Protein AF-A0A7X4CM23-F1 (afdb_monomer)

Sequence (129 aa):
MQNPYSEDQLVEQPAITLLENMGWHHQNCLNEFQYRAENITGRKTKFEFILTERLRATLERLNPNATQDAITAAIEELTQSRAVMIPVVAIREIYTLLKDGVPVNVEDRTTLPLYYENRVPRLQLTTMI

pLDDT: mean 84.8, std 15.28, range [40.62, 97.56]

Radius of gyration: 20.03 Å; Cα contacts (8 Å, |Δi|>4): 95; chains: 1; bounding box: 40×33×62 Å

Foldseek 3Di:
DDDPDDCCVPPVVVVVVVCVVVVDDDDDCPCCPPVPHPNPQPDPDPPDPDSLVVQLVLLCVQCVPDDPQQSVQQSCVQPDDPPPPDPVVVVVSNVCCQVVAGFGDDPPPPDDPDDDDPPRDGRHNDHDD

Mean predicted aligned error: 8.38 Å

Solvent-accessible surface area (backbone atoms only — not comparable to full-atom values): 8332 Å² total; per-residue (Å²): 130,87,62,90,80,35,63,56,65,71,45,48,52,56,52,50,55,54,41,42,77,73,72,47,88,84,81,92,62,90,59,41,85,43,93,91,43,70,62,87,66,72,64,92,48,94,83,59,85,70,47,61,68,61,50,49,57,49,44,47,70,61,33,78,87,59,51,72,65,42,53,50,48,35,50,52,65,71,67,54,87,54,84,89,49,59,68,72,58,42,51,51,51,52,50,44,35,54,72,71,19,36,69,27,89,66,86,63,91,80,66,75,94,68,87,78,79,92,72,69,50,54,49,51,72,59,80,91,125

Secondary structure (DSSP, 8-state):
---TT-HIIIIIHHHHHHHHHTT------TTTTSTT---SS--SSTT----HHHHHHHHHHH-TT--HHHHHHHHHHHH---TTS-HHHHHHHHHHHHHH-EE-----TT----S------EE-SS---

Structure (mmCIF, N/CA/C/O backbone):
data_AF-A0A7X4CM23-F1
#
_entry.id   AF-A0A7X4CM23-F1
#
loop_
_atom_site.group_PDB
_atom_site.id
_atom_site.type_symbol
_atom_site.label_atom_id
_atom_site.label_alt_id
_atom_site.label_comp_id
_atom_site.label_asym_id
_atom_site.label_entity_id
_atom_site.label_seq_id
_atom_site.pdbx_PDB_ins_code
_atom_site.Cartn_x
_atom_site.Cartn_y
_atom_site.Cartn_z
_atom_site.occupancy
_atom_site.B_iso_or_equiv
_atom_site.auth_seq_id
_atom_site.auth_comp_id
_atom_site.auth_asym_id
_atom_site.auth_atom_id
_atom_site.pdbx_PDB_model_num
ATOM 1 N N . MET A 1 1 ? 18.278 1.565 -31.186 1.00 48.31 1 MET A N 1
ATOM 2 C CA . MET A 1 1 ? 17.709 0.275 -31.634 1.00 48.31 1 MET A CA 1
ATOM 3 C C . MET A 1 1 ? 17.434 -0.549 -30.393 1.00 48.31 1 MET A C 1
ATOM 5 O O . MET A 1 1 ? 18.359 -0.728 -29.612 1.00 48.31 1 MET A O 1
ATOM 9 N N . GLN A 1 2 ? 16.187 -0.971 -30.170 1.00 64.38 2 GLN A N 1
ATOM 10 C CA . GLN A 1 2 ? 15.889 -1.978 -29.147 1.00 64.38 2 GLN A CA 1
ATOM 11 C C . GLN A 1 2 ? 16.569 -3.291 -29.550 1.00 64.38 2 GLN A C 1
ATOM 13 O O . GLN A 1 2 ? 16.610 -3.609 -30.737 1.00 64.38 2 GLN A O 1
ATOM 18 N N . ASN A 1 3 ? 17.165 -3.986 -28.586 1.00 81.00 3 ASN A N 1
ATOM 19 C CA . ASN A 1 3 ? 17.858 -5.250 -28.800 1.00 81.00 3 ASN A CA 1
ATOM 20 C C . ASN A 1 3 ? 16.852 -6.409 -28.706 1.00 81.00 3 ASN A C 1
ATOM 22 O O . ASN A 1 3 ? 16.346 -6.598 -27.602 1.00 81.00 3 ASN A O 1
ATOM 26 N N . PRO A 1 4 ? 16.698 -7.216 -29.782 1.00 81.94 4 PRO A N 1
ATOM 27 C CA . PRO A 1 4 ? 16.085 -8.536 -29.862 1.00 81.94 4 PRO A CA 1
ATOM 28 C C . PRO A 1 4 ? 15.834 -9.319 -28.593 1.00 81.94 4 PRO A C 1
ATOM 30 O O . PRO A 1 4 ? 14.834 -9.993 -28.371 1.00 81.94 4 PRO A O 1
ATOM 33 N N . TYR A 1 5 ? 16.943 -9.340 -27.867 1.00 88.50 5 TYR A N 1
ATOM 34 C CA . TYR A 1 5 ? 17.317 -10.328 -26.891 1.00 88.50 5 TYR A CA 1
ATOM 35 C C . TYR A 1 5 ? 17.609 -9.662 -25.541 1.00 88.50 5 TYR A C 1
ATOM 37 O O . TYR A 1 5 ? 18.423 -10.162 -24.768 1.00 88.50 5 TYR A O 1
ATOM 45 N N . SER A 1 6 ? 17.015 -8.494 -25.273 1.00 94.06 6 SER A N 1
ATOM 46 C CA . SER A 1 6 ? 17.075 -7.866 -23.952 1.00 94.06 6 SER A CA 1
ATOM 47 C C . SER A 1 6 ? 16.139 -8.562 -22.959 1.00 94.06 6 SER A C 1
ATOM 49 O O . SER A 1 6 ? 15.129 -9.148 -23.344 1.00 94.06 6 SER A O 1
ATOM 51 N N . GLU A 1 7 ? 16.452 -8.454 -21.664 1.00 93.00 7 GLU A N 1
ATOM 52 C CA . GLU A 1 7 ? 15.565 -8.895 -20.576 1.00 93.00 7 GLU A CA 1
ATOM 53 C C . GLU A 1 7 ? 14.192 -8.210 -20.651 1.00 93.00 7 GLU A C 1
ATOM 55 O O . GLU A 1 7 ? 13.170 -8.871 -20.497 1.00 93.00 7 GLU A O 1
ATOM 60 N N . ASP A 1 8 ? 14.168 -6.917 -20.993 1.00 92.19 8 ASP A N 1
ATOM 61 C CA . ASP A 1 8 ? 12.930 -6.164 -21.215 1.00 92.19 8 ASP A CA 1
ATOM 62 C C . ASP A 1 8 ? 12.027 -6.858 -22.253 1.00 92.19 8 ASP A C 1
ATOM 64 O O . ASP A 1 8 ? 10.873 -7.170 -21.971 1.00 92.19 8 ASP A O 1
ATOM 68 N N . GLN A 1 9 ? 12.564 -7.197 -23.432 1.00 93.25 9 GLN A N 1
ATOM 69 C CA . GLN A 1 9 ? 11.767 -7.797 -24.506 1.00 93.25 9 GLN A CA 1
ATOM 70 C C . GLN A 1 9 ? 11.428 -9.270 -24.269 1.00 93.25 9 GLN A C 1
ATOM 72 O O . GLN A 1 9 ? 10.340 -9.712 -24.639 1.00 93.25 9 GLN A O 1
ATOM 77 N N . LEU A 1 10 ? 12.349 -10.043 -23.690 1.00 95.19 10 LEU A N 1
ATOM 78 C CA . LEU A 1 10 ? 12.178 -11.489 -23.536 1.00 95.19 10 LEU A CA 1
ATOM 79 C C . LEU A 1 10 ? 11.468 -11.892 -22.239 1.00 95.19 10 LEU A C 1
ATOM 81 O O . LEU A 1 10 ? 10.944 -13.004 -22.173 1.00 95.19 10 LEU A O 1
ATOM 85 N N . VAL A 1 11 ? 11.458 -11.032 -21.216 1.00 94.75 11 VAL A N 1
ATOM 86 C CA . VAL A 1 11 ? 10.964 -11.373 -19.872 1.00 94.75 11 VAL A CA 1
ATOM 87 C C . VAL A 1 11 ? 9.991 -10.326 -19.336 1.00 94.75 11 VAL A C 1
ATOM 89 O O . VAL A 1 11 ? 8.862 -10.685 -19.003 1.00 94.75 11 VAL A O 1
ATOM 92 N N . GLU A 1 12 ? 10.382 -9.050 -19.279 1.00 94.81 12 GLU A N 1
ATOM 93 C CA . GLU A 1 12 ? 9.574 -8.003 -18.631 1.00 94.81 12 GLU A CA 1
ATOM 94 C C . GLU A 1 12 ? 8.255 -7.744 -19.375 1.00 94.81 12 GLU A C 1
ATOM 96 O O . GLU A 1 12 ? 7.182 -7.901 -18.791 1.00 94.81 12 GLU A O 1
ATOM 101 N N . GLN A 1 13 ? 8.305 -7.425 -20.674 1.00 95.62 13 GLN A N 1
ATOM 102 C CA . GLN A 1 13 ? 7.105 -7.137 -21.472 1.00 95.62 13 GLN A CA 1
ATOM 103 C C . GLN A 1 13 ? 6.142 -8.338 -21.566 1.00 95.62 13 GLN A C 1
ATOM 105 O O . GLN A 1 13 ? 4.932 -8.144 -21.393 1.00 95.62 13 GLN A O 1
ATOM 110 N N . PRO A 1 14 ? 6.613 -9.590 -21.770 1.00 96.50 14 PRO A N 1
ATOM 111 C CA . PRO A 1 14 ? 5.743 -10.762 -21.694 1.00 96.50 14 PRO A CA 1
ATOM 112 C C . PRO A 1 14 ? 5.084 -10.952 -20.321 1.00 96.50 14 PRO A C 1
ATOM 114 O O . PRO A 1 14 ? 3.898 -11.280 -20.255 1.00 96.50 14 PRO A O 1
ATOM 117 N N . ALA A 1 15 ? 5.818 -10.726 -19.224 1.00 96.62 15 ALA A N 1
ATOM 118 C CA . ALA A 1 15 ? 5.270 -10.830 -17.873 1.00 96.62 15 ALA A CA 1
ATOM 119 C C . ALA A 1 15 ? 4.218 -9.744 -17.596 1.00 96.62 15 ALA A C 1
ATOM 121 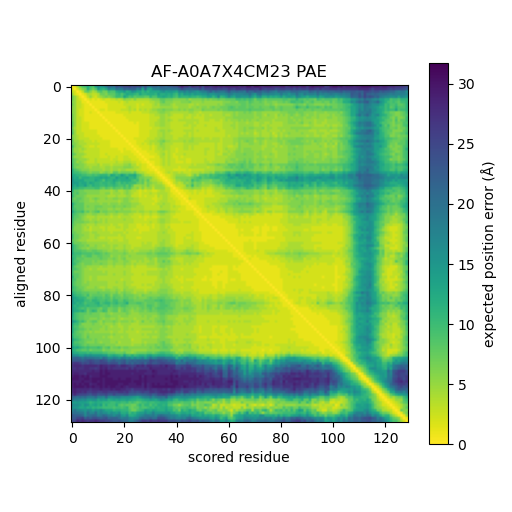O O . ALA A 1 15 ? 3.155 -10.051 -17.054 1.00 96.62 15 ALA A O 1
ATOM 122 N N . ILE A 1 16 ? 4.473 -8.502 -18.021 1.00 96.69 16 ILE A N 1
ATOM 123 C CA . ILE A 1 16 ? 3.501 -7.403 -17.947 1.00 96.69 16 ILE A CA 1
ATOM 124 C C . ILE A 1 16 ? 2.231 -7.774 -18.714 1.00 96.69 16 ILE A C 1
ATOM 126 O O . ILE A 1 16 ? 1.146 -7.730 -18.142 1.00 96.69 16 ILE A O 1
ATOM 130 N N . THR A 1 17 ? 2.368 -8.237 -19.960 1.00 97.56 17 THR A N 1
ATOM 131 C CA . THR A 1 17 ? 1.227 -8.638 -20.802 1.00 97.56 17 THR A CA 1
ATOM 132 C C . THR A 1 17 ? 0.384 -9.726 -20.128 1.00 97.56 17 THR A C 1
ATOM 134 O O . THR A 1 17 ? -0.847 -9.692 -20.156 1.00 97.56 17 THR A O 1
ATOM 137 N N . LEU A 1 18 ? 1.029 -10.707 -19.488 1.00 97.38 18 LEU A N 1
ATOM 138 C CA . LEU A 1 18 ? 0.329 -11.757 -18.747 1.00 97.38 18 LEU A CA 1
ATOM 139 C C . LEU A 1 18 ? -0.465 -11.194 -17.557 1.00 97.38 18 LEU A C 1
ATOM 141 O O . LEU A 1 18 ? -1.611 -11.588 -17.347 1.00 97.38 18 LEU A O 1
ATOM 145 N N . LEU A 1 19 ? 0.128 -10.280 -16.786 1.00 97.38 19 LEU A N 1
ATOM 146 C CA . LEU A 1 19 ? -0.537 -9.623 -15.659 1.00 97.38 19 LEU A CA 1
ATOM 147 C C . LEU A 1 19 ? -1.734 -8.782 -16.132 1.00 97.38 19 LEU A C 1
ATOM 149 O O . LEU A 1 19 ? -2.811 -8.868 -15.541 1.00 97.38 19 LEU A O 1
ATOM 153 N N . GLU A 1 20 ? -1.586 -8.040 -17.226 1.00 97.25 20 GLU A N 1
ATOM 154 C CA . GLU A 1 20 ? -2.672 -7.255 -17.826 1.00 97.25 20 GLU A CA 1
ATOM 155 C C . GLU A 1 20 ? -3.851 -8.131 -18.253 1.00 97.25 20 GLU A C 1
ATOM 157 O O . GLU A 1 20 ? -5.002 -7.806 -17.961 1.00 97.25 20 GLU A O 1
ATOM 162 N N . ASN A 1 21 ? -3.578 -9.297 -18.845 1.00 97.44 21 ASN A N 1
ATOM 163 C CA . ASN A 1 21 ? -4.615 -10.267 -19.207 1.00 97.44 21 ASN A CA 1
ATOM 164 C C . ASN A 1 21 ? -5.365 -10.837 -17.989 1.00 97.44 21 ASN A C 1
ATOM 166 O O . ASN A 1 21 ? -6.503 -11.285 -18.122 1.00 97.44 21 ASN A O 1
ATOM 170 N N . MET A 1 22 ? -4.759 -10.804 -16.799 1.00 97.38 22 MET A N 1
ATOM 171 C CA . MET A 1 22 ? -5.407 -11.153 -15.528 1.00 97.38 22 MET A CA 1
ATOM 172 C C . MET A 1 22 ? -6.108 -9.955 -14.860 1.00 97.38 22 MET A C 1
ATOM 174 O O . MET A 1 22 ? -6.593 -10.080 -13.737 1.00 97.38 22 MET A O 1
ATOM 178 N N . GLY A 1 23 ? -6.165 -8.798 -15.528 1.00 96.12 23 GLY A N 1
ATOM 179 C CA . GLY A 1 23 ? -6.813 -7.581 -15.037 1.00 96.12 23 GLY A CA 1
ATOM 180 C C . GLY A 1 23 ? -5.933 -6.704 -14.145 1.00 96.12 23 GLY A C 1
ATOM 181 O O . GLY A 1 23 ? -6.447 -5.809 -13.475 1.00 96.12 23 GLY A O 1
ATOM 182 N N . TRP A 1 24 ? -4.619 -6.939 -14.102 1.00 96.56 24 TRP A N 1
ATOM 183 C CA . TRP A 1 24 ? -3.707 -6.083 -13.348 1.00 96.56 24 TRP A CA 1
ATOM 184 C C . TRP A 1 24 ? -3.376 -4.813 -14.127 1.00 96.56 24 TRP A C 1
ATOM 186 O O . TRP A 1 24 ? -3.148 -4.837 -15.332 1.00 96.56 24 TRP A O 1
ATOM 196 N N . HIS A 1 25 ? -3.279 -3.698 -13.408 1.00 92.75 25 HIS A N 1
ATOM 197 C CA . HIS A 1 25 ? -2.772 -2.443 -13.951 1.00 92.75 25 HIS A CA 1
ATOM 198 C C . HIS A 1 25 ? -1.282 -2.309 -13.636 1.00 92.75 25 HIS A C 1
ATOM 200 O O . HIS A 1 25 ? -0.887 -2.440 -12.473 1.00 92.75 25 HIS A O 1
ATOM 206 N N . HIS A 1 26 ? -0.472 -2.002 -14.648 1.00 92.88 26 HIS A N 1
ATOM 207 C CA . HIS A 1 26 ? 0.956 -1.742 -14.490 1.00 92.88 26 HIS A CA 1
ATOM 208 C C . HIS A 1 26 ? 1.274 -0.255 -14.710 1.00 92.88 26 HIS A C 1
ATOM 210 O O . HIS A 1 26 ? 0.498 0.482 -15.315 1.00 92.88 26 HIS A O 1
ATOM 216 N N . GLN A 1 27 ? 2.423 0.187 -14.203 1.00 90.06 27 GLN A N 1
ATOM 217 C CA . GLN A 1 27 ? 2.946 1.528 -14.443 1.00 90.06 27 GLN A CA 1
ATOM 218 C C . GLN A 1 27 ? 4.472 1.464 -14.508 1.00 90.06 27 GLN A C 1
ATOM 220 O O . GLN A 1 27 ? 5.107 0.951 -13.587 1.00 90.06 27 GLN A O 1
ATOM 225 N N . ASN A 1 28 ? 5.066 2.008 -15.572 1.00 89.50 28 ASN A N 1
ATOM 226 C CA . ASN A 1 28 ? 6.515 2.164 -15.655 1.00 89.50 28 ASN A CA 1
ATOM 227 C C . ASN A 1 28 ? 6.948 3.404 -14.857 1.00 89.50 28 ASN A C 1
ATOM 229 O O . ASN A 1 28 ? 6.562 4.527 -15.191 1.00 89.50 28 ASN A O 1
ATOM 233 N N . CYS A 1 29 ? 7.748 3.189 -13.812 1.00 88.75 29 CYS A N 1
ATOM 234 C CA . CYS A 1 29 ? 8.231 4.232 -12.902 1.00 88.75 29 CYS A CA 1
ATOM 235 C C . CYS A 1 29 ? 9.737 4.522 -13.048 1.00 88.75 29 CYS A C 1
ATOM 237 O O . CYS A 1 29 ? 10.297 5.250 -12.230 1.00 88.75 29 CYS A O 1
ATOM 239 N N . LEU A 1 30 ? 10.419 3.980 -14.068 1.00 86.94 30 LEU A N 1
ATOM 240 C CA . LEU A 1 30 ? 11.883 4.067 -14.216 1.00 86.94 30 LEU A CA 1
ATOM 241 C C . LEU A 1 30 ? 12.404 5.514 -14.159 1.00 86.94 30 LEU A C 1
ATOM 243 O O . LEU A 1 30 ? 13.439 5.802 -13.553 1.00 86.94 30 LEU A O 1
ATOM 247 N N . ASN A 1 31 ? 11.654 6.429 -14.773 1.00 88.19 31 ASN A N 1
ATOM 248 C CA . ASN A 1 31 ? 12.036 7.828 -14.940 1.00 88.19 31 ASN A CA 1
ATOM 249 C C . ASN A 1 31 ? 11.333 8.776 -13.955 1.00 88.19 31 ASN A C 1
ATOM 251 O O . ASN A 1 31 ? 11.463 9.988 -14.097 1.00 88.19 31 ASN A O 1
ATOM 255 N N . GLU A 1 32 ? 10.627 8.258 -12.943 1.00 88.06 32 GLU A N 1
ATOM 256 C CA . GLU A 1 32 ? 9.748 9.060 -12.071 1.00 88.06 32 GLU A CA 1
ATOM 257 C C . GLU A 1 32 ? 10.475 10.174 -11.287 1.00 88.06 32 GLU A C 1
ATOM 259 O O . GLU A 1 32 ? 9.865 11.167 -10.911 1.00 88.06 32 GLU A O 1
ATOM 264 N N . PHE A 1 33 ? 11.788 10.034 -11.064 1.00 87.75 33 PHE A N 1
ATOM 265 C CA . PHE A 1 33 ? 12.618 11.018 -10.350 1.00 87.75 33 PHE A CA 1
ATOM 266 C C . PHE A 1 33 ? 13.558 11.812 -11.266 1.00 87.75 33 PHE A C 1
ATOM 268 O O . PHE A 1 33 ? 14.507 12.438 -10.789 1.00 87.75 33 PHE A O 1
ATOM 275 N N . GLN A 1 34 ? 13.363 11.757 -12.585 1.00 87.50 34 GLN A N 1
ATOM 276 C CA . GLN A 1 34 ? 14.119 12.607 -13.503 1.00 87.50 34 GLN A CA 1
ATOM 277 C C . GLN A 1 34 ? 13.656 14.065 -13.398 1.00 87.50 34 GLN A C 1
ATOM 279 O O . GLN A 1 34 ? 12.523 14.364 -13.024 1.00 87.50 34 GLN A O 1
ATOM 284 N N . TYR A 1 35 ? 14.547 15.002 -13.729 1.00 81.19 35 TYR A N 1
ATOM 285 C CA . TYR A 1 35 ? 14.220 16.425 -13.704 1.00 81.19 35 TYR A CA 1
ATOM 286 C C . TYR A 1 35 ? 13.026 16.719 -14.629 1.00 81.19 35 TYR A C 1
ATOM 288 O O . TYR A 1 35 ? 13.070 16.373 -15.807 1.00 81.19 35 TYR A O 1
ATOM 296 N N . ARG A 1 36 ? 11.984 17.374 -14.090 1.00 80.56 36 ARG A N 1
ATOM 297 C CA . ARG A 1 36 ? 10.693 17.673 -14.754 1.00 80.56 36 ARG A CA 1
ATOM 298 C C . ARG A 1 36 ? 9.810 16.465 -15.092 1.00 80.56 36 ARG A C 1
ATOM 300 O O . ARG A 1 36 ? 8.811 16.653 -15.779 1.00 80.56 36 ARG A O 1
ATOM 307 N N . ALA A 1 37 ? 10.128 15.265 -14.611 1.00 79.62 37 ALA A N 1
ATOM 308 C CA . ALA A 1 37 ? 9.194 14.151 -14.699 1.00 79.62 37 ALA A CA 1
ATOM 309 C C . ALA A 1 37 ? 7.967 14.408 -13.810 1.00 79.62 37 ALA A C 1
ATOM 311 O O . ALA A 1 37 ? 8.081 14.970 -12.717 1.00 79.62 37 ALA A O 1
ATOM 312 N N . GLU A 1 38 ? 6.793 13.993 -14.279 1.00 79.31 38 GLU A N 1
ATOM 313 C CA . GLU A 1 38 ? 5.597 13.962 -13.444 1.00 79.31 38 GLU A CA 1
ATOM 314 C C . GLU A 1 38 ? 5.733 12.849 -12.405 1.00 79.31 38 GLU A C 1
ATOM 316 O O . GLU A 1 38 ? 6.055 11.701 -12.725 1.00 79.31 38 GLU A O 1
ATOM 321 N N . ASN A 1 39 ? 5.479 13.187 -11.143 1.00 79.94 39 ASN A N 1
ATOM 322 C CA . ASN A 1 39 ? 5.492 12.210 -10.068 1.00 79.94 39 ASN A CA 1
ATOM 323 C C . ASN A 1 39 ? 4.161 11.452 -10.026 1.00 79.94 39 ASN A C 1
ATOM 325 O O . ASN A 1 39 ? 3.248 11.794 -9.277 1.00 79.94 39 ASN A O 1
ATOM 329 N N . ILE A 1 40 ? 4.080 10.406 -10.838 1.00 83.25 40 ILE A N 1
ATOM 330 C CA . ILE A 1 40 ? 2.897 9.551 -10.987 1.00 83.25 40 ILE A CA 1
ATOM 331 C C . ILE A 1 40 ? 2.580 8.704 -9.745 1.00 83.25 40 ILE A C 1
ATOM 333 O O . ILE A 1 40 ? 1.458 8.227 -9.596 1.00 83.25 40 ILE A O 1
ATOM 337 N N . THR A 1 41 ? 3.558 8.482 -8.860 1.00 87.00 41 THR A N 1
ATOM 338 C CA . THR A 1 41 ? 3.402 7.616 -7.680 1.00 87.00 41 THR A CA 1
ATOM 339 C C . THR A 1 41 ? 3.171 8.392 -6.385 1.00 87.00 41 THR A C 1
ATOM 341 O O . THR A 1 41 ? 2.765 7.804 -5.384 1.00 87.00 41 THR A O 1
ATOM 344 N N . GLY A 1 42 ? 3.434 9.701 -6.388 1.00 86.81 42 GLY A N 1
ATOM 345 C CA . GLY A 1 42 ? 3.408 10.556 -5.201 1.00 86.81 42 GLY A CA 1
ATOM 346 C C . GLY A 1 42 ? 4.610 10.369 -4.267 1.00 86.81 42 GLY A C 1
ATOM 347 O O . GLY A 1 42 ? 4.721 11.086 -3.274 1.00 86.81 42 GLY A O 1
ATOM 348 N N . ARG A 1 43 ? 5.534 9.447 -4.575 1.00 90.44 43 ARG A N 1
ATOM 349 C CA . ARG A 1 43 ? 6.723 9.192 -3.752 1.00 90.44 43 ARG A CA 1
ATOM 350 C C . ARG A 1 43 ? 7.690 10.358 -3.791 1.00 90.44 43 ARG A C 1
ATOM 352 O O . ARG A 1 43 ? 7.975 10.894 -4.857 1.00 90.44 43 ARG A O 1
ATOM 359 N N . LYS A 1 44 ? 8.282 10.716 -2.658 1.00 87.75 44 LYS A N 1
ATOM 360 C CA . LYS A 1 44 ? 9.278 11.799 -2.601 1.00 87.75 44 LYS A CA 1
ATOM 361 C C . LYS A 1 44 ? 10.683 11.305 -2.918 1.00 87.75 44 LYS A C 1
ATOM 363 O O . LYS A 1 44 ? 11.517 12.088 -3.366 1.00 87.75 44 LYS A O 1
ATOM 368 N N . THR A 1 45 ? 10.954 10.018 -2.697 1.00 88.56 45 THR A N 1
ATOM 369 C CA . THR A 1 45 ? 12.276 9.420 -2.922 1.00 88.56 45 THR A CA 1
ATOM 370 C C . THR A 1 45 ? 12.181 7.991 -3.459 1.00 88.56 45 THR A C 1
ATOM 372 O O . THR A 1 45 ? 11.181 7.305 -3.254 1.00 88.56 45 THR A O 1
ATOM 375 N N . LYS A 1 46 ? 13.263 7.506 -4.086 1.00 87.94 46 LYS A N 1
ATOM 376 C CA . LYS A 1 46 ? 13.402 6.109 -4.553 1.00 87.94 46 LYS A CA 1
ATOM 377 C C . LYS A 1 46 ? 13.375 5.069 -3.428 1.00 87.94 46 LYS A C 1
ATOM 379 O O . LYS A 1 46 ? 13.252 3.885 -3.711 1.00 87.94 46 LYS A O 1
ATOM 384 N N . PHE A 1 47 ? 13.534 5.504 -2.179 1.00 87.06 47 PHE A N 1
ATOM 385 C CA . PHE A 1 47 ? 13.563 4.635 -1.002 1.00 87.06 47 PHE A CA 1
ATOM 386 C C . PHE A 1 47 ? 12.189 4.489 -0.341 1.00 87.06 47 PHE A C 1
ATOM 388 O O . PHE A 1 47 ? 12.048 3.737 0.619 1.00 87.06 47 PHE A O 1
ATOM 395 N N . GLU A 1 48 ? 11.171 5.202 -0.828 1.00 88.31 48 GLU A N 1
ATOM 396 C CA . GLU A 1 48 ? 9.800 5.002 -0.378 1.00 88.31 48 GLU A CA 1
ATOM 397 C C . GLU A 1 48 ? 9.199 3.794 -1.098 1.00 88.31 48 GLU A C 1
ATOM 399 O O . GLU A 1 48 ? 9.079 3.765 -2.319 1.00 88.31 48 GLU A O 1
ATOM 404 N N . PHE A 1 49 ? 8.806 2.778 -0.335 1.00 86.50 49 PHE A N 1
ATOM 405 C CA . PHE A 1 49 ? 8.203 1.563 -0.892 1.00 86.50 49 PHE A CA 1
ATOM 406 C C . PHE A 1 49 ? 6.674 1.592 -0.843 1.00 86.50 49 PHE A C 1
ATOM 408 O O . PHE A 1 49 ? 6.012 0.896 -1.610 1.00 86.50 49 PHE A O 1
ATOM 415 N N . ILE A 1 50 ? 6.105 2.410 0.0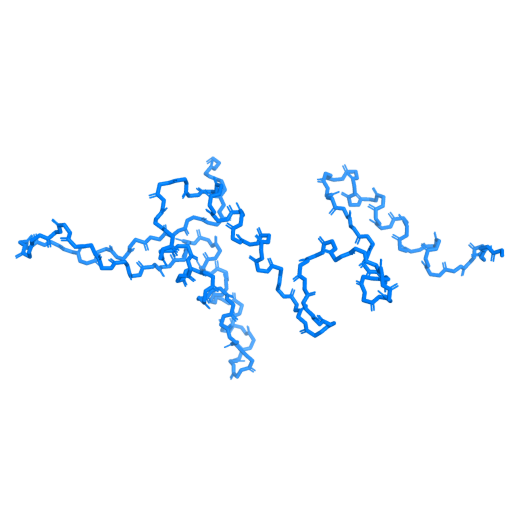44 1.00 90.44 50 ILE A N 1
ATOM 416 C CA . ILE A 1 50 ? 4.664 2.489 0.272 1.00 90.44 50 ILE A CA 1
ATOM 417 C C . ILE A 1 50 ? 4.099 3.688 -0.488 1.00 90.44 50 ILE A C 1
ATOM 419 O O . ILE A 1 50 ? 4.568 4.812 -0.337 1.00 90.44 50 ILE A O 1
ATOM 423 N N . LEU A 1 51 ? 3.068 3.445 -1.299 1.00 93.00 51 LEU A N 1
ATOM 424 C CA . LEU A 1 51 ? 2.337 4.485 -2.025 1.00 93.00 51 LEU A CA 1
ATOM 425 C C . LEU A 1 51 ? 1.218 5.051 -1.147 1.00 93.00 51 LEU A C 1
ATOM 427 O O . LEU A 1 51 ? 0.053 4.685 -1.303 1.00 93.00 51 LEU A O 1
ATOM 431 N N . THR A 1 52 ? 1.577 5.917 -0.202 1.00 92.19 52 THR A N 1
ATOM 432 C CA . THR A 1 52 ? 0.669 6.391 0.856 1.00 92.19 52 THR A CA 1
ATOM 433 C C . THR A 1 52 ? -0.589 7.075 0.319 1.00 92.19 52 THR A C 1
ATOM 435 O O . THR A 1 52 ? -1.678 6.800 0.813 1.00 92.19 52 THR A O 1
ATOM 438 N N . GLU A 1 53 ? -0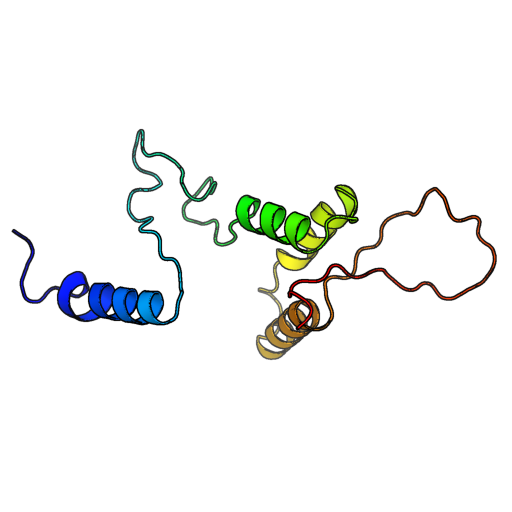.481 7.892 -0.731 1.00 91.06 53 GLU A N 1
ATOM 439 C CA . GLU A 1 53 ? -1.646 8.558 -1.341 1.00 91.06 53 GLU A CA 1
ATOM 440 C C . GLU A 1 53 ? -2.622 7.551 -1.963 1.00 91.06 53 GLU A C 1
ATOM 442 O O . GLU A 1 53 ? -3.835 7.621 -1.761 1.00 91.06 53 GLU A O 1
ATOM 447 N N . ARG A 1 54 ? -2.091 6.538 -2.661 1.00 92.44 54 ARG A N 1
ATOM 448 C CA . ARG A 1 54 ? -2.905 5.458 -3.234 1.00 92.44 54 ARG A CA 1
ATOM 449 C C . ARG A 1 54 ? -3.545 4.599 -2.142 1.00 92.44 54 ARG A C 1
ATOM 451 O O . ARG A 1 54 ? -4.692 4.174 -2.299 1.00 92.44 54 ARG A O 1
ATOM 458 N N . LEU A 1 55 ? -2.819 4.346 -1.051 1.00 93.56 55 LEU A N 1
ATOM 459 C CA . LEU A 1 55 ? -3.338 3.638 0.117 1.00 93.56 55 LEU A CA 1
ATOM 460 C C . LEU A 1 55 ? -4.495 4.419 0.750 1.00 93.56 55 LEU A C 1
ATOM 462 O O . LEU A 1 55 ? -5.568 3.847 0.924 1.00 93.56 55 LEU A O 1
ATOM 466 N N . ARG A 1 56 ? -4.320 5.722 1.003 1.00 95.19 56 ARG A N 1
ATOM 467 C CA . ARG A 1 56 ? -5.363 6.607 1.544 1.00 95.19 56 ARG A CA 1
ATOM 468 C C . ARG A 1 56 ? -6.623 6.585 0.687 1.00 95.19 56 ARG A C 1
ATOM 470 O O . ARG A 1 56 ? -7.679 6.218 1.191 1.00 95.19 56 ARG A O 1
ATOM 477 N N . ALA A 1 57 ? -6.498 6.875 -0.608 1.00 94.06 57 ALA A N 1
ATOM 478 C CA . ALA A 1 57 ? -7.638 6.894 -1.525 1.00 94.06 57 ALA A CA 1
ATOM 479 C C . ALA A 1 57 ? -8.373 5.540 -1.571 1.00 94.06 57 ALA A C 1
ATOM 481 O O . ALA A 1 57 ? -9.596 5.476 -1.695 1.00 94.06 57 ALA A O 1
ATOM 482 N N . THR A 1 58 ? -7.634 4.433 -1.447 1.00 94.06 58 THR A N 1
ATOM 483 C CA . THR A 1 58 ? -8.228 3.091 -1.393 1.00 94.06 58 THR A CA 1
ATOM 484 C C . THR A 1 58 ? -8.969 2.852 -0.080 1.00 94.06 58 THR A C 1
ATOM 486 O O . THR A 1 58 ? -10.083 2.335 -0.112 1.00 94.06 58 THR A O 1
ATOM 489 N N . LEU A 1 59 ? -8.390 3.242 1.057 1.00 94.31 59 LEU A N 1
ATOM 490 C CA . LEU A 1 59 ? -9.022 3.110 2.371 1.00 94.31 59 LEU A CA 1
ATOM 491 C C . LEU A 1 59 ? -10.306 3.935 2.471 1.00 94.31 59 LEU A C 1
ATOM 493 O O . LEU A 1 59 ? -11.306 3.417 2.963 1.00 94.31 59 LEU A O 1
ATOM 497 N N . GLU A 1 60 ? -10.297 5.168 1.962 1.00 95.31 60 GLU A N 1
ATOM 498 C CA . GLU A 1 60 ? -11.475 6.044 1.912 1.00 95.31 60 GLU A CA 1
ATOM 499 C C . GLU A 1 60 ? -12.578 5.438 1.042 1.00 95.31 60 GLU A C 1
ATOM 501 O O . GLU A 1 60 ? -13.742 5.404 1.436 1.00 95.31 60 GLU A O 1
ATOM 506 N N . ARG A 1 61 ? -12.209 4.879 -0.117 1.00 95.25 61 ARG A N 1
ATOM 507 C CA . ARG A 1 61 ? -13.156 4.199 -1.009 1.00 95.25 61 ARG A CA 1
ATOM 508 C C . ARG A 1 61 ? -13.761 2.943 -0.379 1.00 95.25 61 ARG A C 1
ATOM 510 O O . ARG A 1 61 ? -14.941 2.678 -0.582 1.00 95.25 61 ARG A O 1
ATOM 517 N N . LEU A 1 62 ? -12.961 2.153 0.338 1.00 93.69 62 LEU A N 1
ATOM 518 C CA . LEU A 1 62 ? -13.422 0.930 1.006 1.00 93.69 62 LEU A CA 1
ATOM 519 C C . LEU A 1 62 ? -14.230 1.222 2.274 1.00 93.69 62 LEU A C 1
ATOM 521 O O . LEU A 1 62 ? -15.080 0.418 2.648 1.00 93.69 62 LEU A O 1
ATOM 525 N N . ASN A 1 63 ? -13.995 2.367 2.920 1.00 93.69 63 ASN A N 1
ATOM 526 C CA . ASN A 1 63 ? -14.639 2.745 4.174 1.00 93.69 63 ASN A CA 1
ATOM 527 C C . ASN A 1 63 ? -15.244 4.163 4.082 1.00 93.69 63 ASN A C 1
ATOM 529 O O . ASN A 1 63 ? -14.783 5.057 4.793 1.00 93.69 63 ASN A O 1
ATOM 533 N N . PRO A 1 64 ? -16.302 4.395 3.272 1.00 92.19 64 PRO A N 1
ATOM 534 C CA . PRO A 1 64 ? -16.834 5.744 3.021 1.00 92.19 64 PRO A CA 1
ATOM 535 C C . PRO A 1 64 ? -17.335 6.494 4.264 1.00 92.19 64 PRO A C 1
ATOM 537 O O . PRO A 1 64 ? -17.435 7.716 4.250 1.00 92.19 64 PRO A O 1
ATOM 540 N N . ASN A 1 65 ? -17.660 5.763 5.334 1.00 89.00 65 ASN A N 1
ATOM 541 C CA . ASN A 1 65 ? -18.164 6.316 6.593 1.00 89.00 65 ASN A CA 1
ATOM 542 C C . ASN A 1 65 ? -17.065 6.496 7.656 1.00 89.00 65 ASN A C 1
ATOM 544 O O . ASN A 1 65 ? -17.365 6.911 8.774 1.00 89.00 65 ASN A O 1
ATOM 548 N N . ALA A 1 66 ? -15.815 6.130 7.356 1.00 89.50 66 ALA A N 1
ATOM 549 C CA . ALA A 1 66 ? -14.712 6.296 8.293 1.00 89.50 66 ALA A CA 1
ATOM 550 C C . ALA A 1 66 ? -14.311 7.772 8.405 1.00 89.50 66 ALA A C 1
ATOM 552 O O . ALA A 1 66 ? -14.336 8.526 7.432 1.00 89.50 66 ALA A O 1
ATOM 553 N N . THR A 1 67 ? -13.906 8.186 9.603 1.00 92.19 67 THR A N 1
ATOM 554 C CA . THR A 1 67 ? -13.354 9.524 9.819 1.00 92.19 67 THR A CA 1
ATOM 555 C C . THR A 1 67 ? -11.943 9.629 9.236 1.00 92.19 67 THR A C 1
ATOM 557 O O . THR A 1 67 ? -11.226 8.636 9.100 1.00 92.19 67 THR A O 1
ATOM 560 N N . GLN A 1 68 ? -11.506 10.851 8.930 1.00 91.50 68 GLN A N 1
ATOM 561 C CA . GLN A 1 68 ? -10.144 11.106 8.442 1.00 91.50 68 GLN A CA 1
ATOM 562 C C . GLN A 1 68 ? -9.064 10.698 9.459 1.00 91.50 68 GLN A C 1
ATOM 564 O O . GLN A 1 68 ? -8.003 10.200 9.071 1.00 91.50 68 GLN A O 1
ATOM 569 N N . ASP A 1 69 ? -9.360 10.830 10.753 1.00 91.12 69 ASP A N 1
ATOM 570 C CA . ASP A 1 69 ? -8.485 10.372 11.837 1.00 91.12 69 ASP A CA 1
ATOM 571 C C . ASP A 1 69 ? -8.352 8.845 11.831 1.00 91.12 69 ASP A C 1
ATOM 573 O O . ASP A 1 69 ? -7.246 8.319 11.935 1.00 91.12 69 ASP A O 1
ATOM 577 N N . ALA A 1 70 ? -9.455 8.123 11.612 1.00 90.81 70 ALA A N 1
ATOM 578 C CA . ALA A 1 70 ? -9.448 6.669 11.496 1.00 90.81 70 ALA A CA 1
ATOM 579 C C . ALA A 1 70 ? -8.644 6.194 10.271 1.00 90.81 70 ALA A C 1
ATOM 581 O O . ALA A 1 70 ? -7.838 5.272 10.377 1.00 90.81 70 ALA A O 1
ATOM 582 N N . ILE A 1 71 ? -8.800 6.850 9.116 1.00 94.06 71 ILE A N 1
ATOM 583 C CA . ILE A 1 71 ? -8.000 6.555 7.915 1.00 94.06 71 ILE A CA 1
ATOM 584 C C . ILE A 1 71 ? -6.509 6.783 8.187 1.00 94.06 71 ILE A C 1
ATOM 586 O O . ILE A 1 71 ? -5.676 5.963 7.806 1.00 94.06 71 ILE A O 1
ATOM 590 N N . THR A 1 72 ? -6.167 7.878 8.866 1.00 94.38 72 THR A N 1
ATOM 591 C CA . THR A 1 72 ? -4.776 8.216 9.190 1.00 94.38 72 THR A CA 1
ATOM 592 C C . THR A 1 72 ? -4.166 7.201 10.157 1.00 94.38 72 THR A C 1
ATOM 594 O O . THR A 1 72 ? -3.102 6.664 9.855 1.00 94.38 72 THR A O 1
ATOM 597 N N . ALA A 1 73 ? -4.876 6.839 11.229 1.00 92.69 73 ALA A N 1
ATOM 598 C CA . ALA A 1 73 ? -4.444 5.796 12.161 1.00 92.69 73 ALA A CA 1
ATOM 599 C C . ALA A 1 73 ? -4.239 4.439 11.460 1.00 92.69 73 ALA A C 1
ATOM 601 O O . ALA A 1 73 ? -3.267 3.734 11.724 1.00 92.69 73 ALA A O 1
ATOM 602 N N . ALA A 1 74 ? -5.115 4.081 10.514 1.00 94.12 74 ALA A N 1
ATOM 603 C CA . ALA A 1 74 ? -4.970 2.839 9.761 1.00 94.12 74 ALA A CA 1
ATOM 604 C C . ALA A 1 74 ? -3.725 2.826 8.861 1.00 94.12 74 ALA A C 1
ATOM 606 O O . ALA A 1 74 ? -3.065 1.795 8.727 1.00 94.12 74 ALA A O 1
ATOM 607 N N . ILE A 1 75 ? -3.397 3.962 8.238 1.00 94.50 75 ILE A N 1
ATOM 608 C CA . ILE A 1 75 ? -2.175 4.112 7.440 1.00 94.50 75 ILE A CA 1
ATOM 609 C C . ILE A 1 75 ? -0.942 3.951 8.334 1.00 94.50 75 ILE A C 1
ATOM 611 O O . ILE A 1 75 ? -0.022 3.223 7.965 1.00 94.50 75 ILE A O 1
ATOM 615 N N . GLU A 1 76 ? -0.916 4.585 9.504 1.00 93.56 76 GLU A N 1
ATOM 616 C CA . GLU A 1 76 ? 0.196 4.464 10.456 1.00 93.56 76 GLU A CA 1
ATOM 617 C C . GLU A 1 76 ? 0.433 3.001 10.862 1.00 93.56 76 GLU A C 1
ATOM 619 O O . GLU A 1 76 ? 1.549 2.497 10.726 1.00 93.56 76 GLU A O 1
ATOM 624 N N . GLU A 1 77 ? -0.627 2.280 11.232 1.00 93.94 77 GLU A N 1
ATOM 625 C CA . GLU A 1 77 ? -0.559 0.864 11.619 1.00 93.94 77 GLU A CA 1
ATOM 626 C C . GLU A 1 77 ? -0.070 -0.044 10.469 1.00 93.94 77 GLU A C 1
ATOM 628 O O . GLU A 1 77 ? 0.789 -0.921 10.639 1.00 93.94 77 GLU A O 1
ATOM 633 N N . LEU A 1 78 ? -0.575 0.181 9.250 1.00 93.44 78 LEU A N 1
ATOM 634 C CA . LEU A 1 78 ? -0.172 -0.591 8.071 1.00 93.44 78 LEU A CA 1
ATOM 635 C C . LEU A 1 78 ? 1.273 -0.32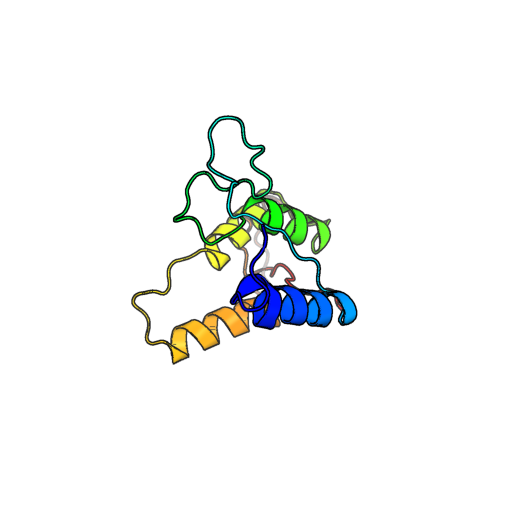1 7.654 1.00 93.44 78 LEU A C 1
ATOM 637 O O . LEU A 1 78 ? 1.954 -1.227 7.173 1.00 93.44 78 LEU A O 1
ATOM 641 N N . THR A 1 79 ? 1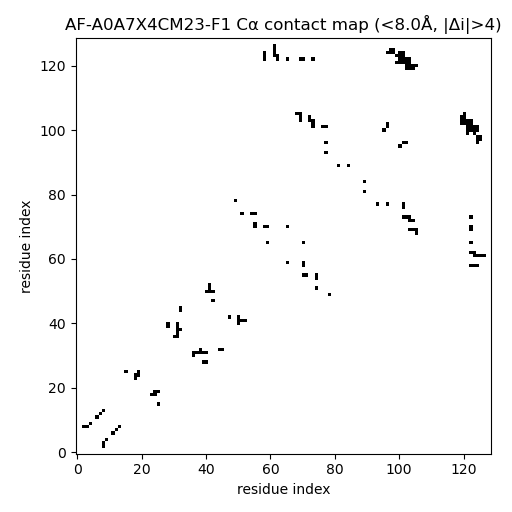.750 0.907 7.846 1.00 92.81 79 THR A N 1
ATOM 642 C CA . THR A 1 79 ? 3.100 1.326 7.448 1.00 92.81 79 THR A CA 1
ATOM 643 C C . THR A 1 79 ? 4.153 1.127 8.537 1.00 92.81 79 THR A C 1
ATOM 645 O O . THR A 1 79 ? 5.341 1.336 8.282 1.00 92.81 79 THR A O 1
ATOM 648 N N . GLN A 1 80 ? 3.755 0.666 9.727 1.00 92.38 80 GLN A N 1
ATOM 649 C CA . GLN A 1 80 ? 4.674 0.422 10.830 1.00 92.38 80 GLN A CA 1
ATOM 650 C C . GLN A 1 80 ? 5.794 -0.562 10.448 1.00 92.38 80 GLN A C 1
ATOM 652 O O . GLN A 1 80 ? 5.572 -1.629 9.861 1.00 92.38 80 GLN A O 1
ATOM 657 N N . SER A 1 81 ? 7.029 -0.209 10.814 1.00 91.56 81 SER A N 1
ATOM 658 C CA . SER A 1 81 ? 8.196 -1.051 10.555 1.00 91.56 81 SER A CA 1
ATOM 659 C C . SER A 1 81 ? 8.145 -2.343 11.368 1.00 91.56 81 SER A C 1
ATOM 661 O O . SER A 1 81 ? 7.986 -2.330 12.587 1.00 91.56 81 SER A O 1
ATOM 663 N N . ARG A 1 82 ? 8.358 -3.465 10.677 1.00 92.50 82 ARG A N 1
ATOM 664 C CA . ARG A 1 82 ? 8.417 -4.822 11.251 1.00 92.50 82 ARG A CA 1
ATOM 665 C C . ARG A 1 82 ? 9.799 -5.455 11.085 1.00 92.50 82 ARG A C 1
ATOM 667 O O . ARG A 1 82 ? 9.968 -6.653 11.273 1.00 92.50 82 ARG A O 1
ATOM 674 N N . ALA A 1 83 ? 10.806 -4.645 10.752 1.00 91.31 83 ALA A N 1
ATOM 675 C CA . ALA A 1 83 ? 12.150 -5.111 10.403 1.00 91.31 83 ALA A CA 1
ATOM 676 C C . ALA A 1 83 ? 12.871 -5.861 11.539 1.00 91.31 83 ALA A C 1
ATOM 678 O O . ALA A 1 83 ? 13.760 -6.663 11.276 1.00 91.31 83 ALA A O 1
ATOM 679 N N . VAL A 1 84 ? 12.492 -5.606 12.795 1.00 94.56 84 VAL A N 1
ATOM 680 C CA . VAL A 1 84 ? 13.080 -6.249 13.985 1.00 94.56 84 VAL A CA 1
ATOM 681 C C . VAL A 1 84 ? 12.371 -7.544 14.394 1.00 94.56 84 VAL A C 1
ATOM 683 O O . VAL A 1 84 ? 12.815 -8.226 15.314 1.00 94.56 84 VAL A O 1
ATOM 686 N N . MET A 1 85 ? 11.256 -7.883 13.746 1.00 93.50 85 MET A N 1
ATOM 687 C CA . MET A 1 85 ? 10.489 -9.086 14.050 1.00 93.50 85 MET A CA 1
ATOM 688 C C . MET A 1 85 ? 11.055 -10.303 13.318 1.00 93.50 85 MET A C 1
ATOM 690 O O . MET A 1 85 ? 11.656 -10.201 12.250 1.00 93.50 85 MET A O 1
ATOM 694 N N . ILE A 1 86 ? 10.783 -11.491 13.857 1.00 96.50 86 ILE A N 1
ATOM 695 C CA . 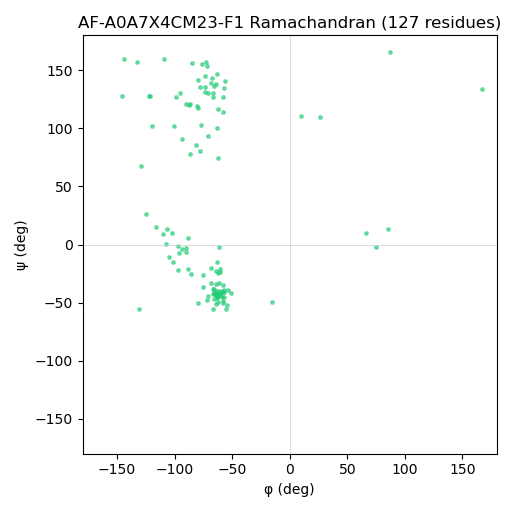ILE A 1 86 ? 11.021 -12.736 13.125 1.00 96.50 86 ILE A CA 1
ATOM 696 C C . ILE A 1 86 ? 10.063 -12.770 11.916 1.00 96.50 86 ILE A C 1
ATOM 698 O O . ILE A 1 86 ? 8.873 -12.493 12.101 1.00 96.50 86 ILE A O 1
ATOM 702 N N . PRO A 1 87 ? 10.514 -13.159 10.704 1.00 95.19 87 PRO A N 1
ATOM 703 C CA . PRO A 1 87 ? 9.700 -13.083 9.487 1.00 95.19 87 PRO A CA 1
ATOM 704 C C . PRO A 1 87 ? 8.313 -13.727 9.596 1.00 95.19 87 PRO A C 1
ATOM 706 O O . PRO A 1 87 ? 7.326 -13.149 9.155 1.00 95.19 87 PRO A O 1
ATOM 709 N N . VAL A 1 88 ? 8.210 -14.895 10.240 1.00 97.12 88 VAL A N 1
ATOM 710 C CA . VAL A 1 88 ? 6.922 -15.589 10.418 1.00 97.12 88 VAL A CA 1
ATOM 711 C C . VAL A 1 88 ? 5.932 -14.789 11.271 1.00 97.12 88 VAL A C 1
ATOM 713 O O . VAL A 1 88 ? 4.730 -14.823 11.015 1.00 97.12 88 VAL A O 1
ATOM 716 N N . VAL A 1 89 ? 6.427 -14.041 12.261 1.00 96.25 89 VAL A N 1
ATOM 717 C CA . VAL A 1 89 ? 5.601 -13.186 13.121 1.00 96.25 89 VAL A CA 1
ATOM 718 C C . VAL A 1 89 ? 5.125 -11.972 12.328 1.00 96.25 89 VAL A C 1
ATOM 720 O O . VAL A 1 89 ? 3.924 -11.716 12.296 1.00 96.25 89 VAL A O 1
ATOM 723 N N . ALA A 1 90 ? 6.033 -11.309 11.605 1.00 94.50 90 ALA A N 1
ATOM 724 C CA . ALA A 1 90 ? 5.700 -10.159 10.764 1.00 94.50 90 ALA A CA 1
ATOM 725 C C . ALA A 1 90 ? 4.653 -10.505 9.689 1.00 94.50 90 ALA A C 1
ATOM 727 O O . ALA A 1 90 ? 3.681 -9.775 9.508 1.00 94.50 90 ALA A O 1
ATOM 728 N N . ILE A 1 91 ? 4.811 -11.647 9.006 1.00 94.06 91 ILE A N 1
ATOM 729 C CA . ILE A 1 91 ? 3.859 -12.112 7.985 1.00 94.06 91 ILE A CA 1
ATOM 730 C C . ILE A 1 91 ? 2.489 -12.391 8.605 1.00 94.06 91 ILE A C 1
ATOM 732 O O . ILE A 1 91 ? 1.469 -11.989 8.047 1.00 94.06 91 ILE A O 1
ATOM 736 N N . ARG A 1 92 ? 2.448 -13.068 9.759 1.00 95.69 92 ARG A N 1
ATOM 737 C CA . ARG A 1 92 ? 1.187 -13.380 10.441 1.00 95.69 92 ARG A CA 1
ATOM 738 C C . ARG A 1 92 ? 0.447 -12.116 10.870 1.00 95.69 92 ARG A C 1
ATOM 740 O O . ARG A 1 92 ? -0.776 -12.067 10.756 1.00 95.69 92 ARG A O 1
ATOM 747 N N . GLU A 1 93 ? 1.169 -11.115 11.353 1.00 94.44 93 GLU A N 1
ATOM 748 C CA . GLU A 1 93 ? 0.590 -9.831 11.739 1.00 94.44 93 GLU A CA 1
ATOM 749 C C . GLU A 1 93 ? -0.015 -9.105 10.533 1.00 94.44 93 GLU A C 1
ATOM 751 O O . GLU A 1 93 ? -1.202 -8.786 10.551 1.00 94.44 93 GLU A O 1
ATOM 756 N N . ILE A 1 94 ? 0.748 -8.954 9.443 1.00 92.94 94 ILE A N 1
ATOM 757 C CA . ILE A 1 94 ? 0.260 -8.335 8.199 1.00 92.94 94 ILE A CA 1
ATOM 758 C C . ILE A 1 94 ? -0.965 -9.084 7.668 1.00 92.94 94 ILE A C 1
ATOM 760 O O . ILE A 1 94 ? -1.970 -8.467 7.329 1.00 92.94 94 ILE A O 1
ATOM 764 N N . TYR A 1 95 ? -0.919 -10.416 7.641 1.00 93.19 95 TYR A N 1
ATOM 765 C CA . TYR A 1 95 ? -2.056 -11.228 7.216 1.00 93.19 95 TYR A CA 1
ATOM 766 C C . TYR A 1 95 ? -3.300 -10.982 8.079 1.00 93.19 95 TYR A C 1
ATOM 768 O O . TYR A 1 95 ? -4.405 -10.886 7.551 1.00 93.19 95 TYR A O 1
ATOM 776 N N . THR A 1 96 ? -3.128 -10.844 9.395 1.00 94.06 96 THR A N 1
ATOM 777 C CA . THR A 1 96 ? -4.231 -10.557 10.324 1.00 94.06 96 THR A CA 1
ATOM 778 C C . THR A 1 96 ? -4.837 -9.181 10.046 1.00 94.06 96 THR A C 1
ATOM 780 O O . THR A 1 96 ? -6.056 -9.061 9.999 1.00 94.06 96 THR A O 1
ATOM 783 N N . LEU A 1 97 ? -4.013 -8.159 9.790 1.00 93.50 97 LEU A N 1
ATOM 784 C CA . LEU A 1 97 ? -4.495 -6.826 9.405 1.00 93.50 97 LEU A CA 1
ATOM 785 C C . LEU A 1 97 ? -5.266 -6.857 8.079 1.00 93.50 97 LEU A C 1
ATOM 787 O O . LEU A 1 97 ? -6.338 -6.267 7.980 1.00 93.50 97 LEU A O 1
ATOM 791 N N . LEU A 1 98 ? -4.752 -7.576 7.077 1.00 90.75 98 LEU A N 1
ATOM 792 C CA . LEU A 1 98 ? -5.399 -7.726 5.768 1.00 90.75 98 LEU A CA 1
ATOM 793 C C . LEU A 1 98 ? -6.733 -8.471 5.852 1.00 90.75 98 LEU A C 1
ATOM 795 O O . LEU A 1 98 ? -7.691 -8.084 5.187 1.00 90.75 98 LEU A O 1
ATOM 799 N N . LYS A 1 99 ? -6.789 -9.536 6.655 1.00 90.06 99 LYS A N 1
ATOM 800 C CA . LYS A 1 99 ? -7.963 -10.400 6.773 1.00 90.06 99 LYS A CA 1
ATOM 801 C C . LYS A 1 99 ? -9.043 -9.800 7.669 1.00 90.06 99 LYS A C 1
ATOM 803 O O . LYS A 1 99 ? -10.206 -9.774 7.284 1.00 90.06 99 LYS A O 1
ATOM 808 N N . ASP A 1 100 ? -8.660 -9.370 8.865 1.00 90.81 100 ASP A N 1
ATOM 809 C CA . ASP A 1 100 ? -9.608 -8.976 9.909 1.00 90.81 100 ASP A CA 1
ATOM 810 C C . ASP A 1 100 ? -9.848 -7.456 9.917 1.00 90.81 100 ASP A C 1
ATOM 812 O O . ASP A 1 100 ? -10.719 -6.965 10.636 1.00 90.81 100 ASP A O 1
ATOM 816 N N . GLY A 1 101 ? -9.084 -6.702 9.122 1.00 91.31 101 GLY A N 1
ATOM 817 C CA . GLY A 1 101 ? -9.113 -5.246 9.071 1.00 91.31 101 GLY A CA 1
ATOM 818 C C . GLY A 1 101 ? -8.193 -4.588 10.100 1.00 91.31 101 GLY A C 1
ATOM 819 O O . GLY A 1 101 ? -7.730 -5.220 11.054 1.00 91.31 101 GLY A O 1
ATOM 820 N N . VAL A 1 102 ? -7.934 -3.293 9.921 1.00 92.88 102 VAL A N 1
ATOM 821 C CA . VAL A 1 102 ? -7.006 -2.524 10.765 1.00 92.88 102 VAL A CA 1
ATOM 822 C C . VAL A 1 102 ? -7.743 -1.966 11.976 1.00 92.88 102 VAL A C 1
ATOM 824 O O . VAL A 1 102 ? -8.689 -1.200 11.779 1.00 92.88 102 VAL A O 1
ATOM 827 N N . PRO A 1 103 ? -7.354 -2.317 13.213 1.00 88.69 103 PRO A N 1
ATOM 828 C CA . PRO A 1 103 ? -7.962 -1.739 14.402 1.00 88.69 103 PRO A CA 1
ATOM 829 C C . PRO A 1 103 ? -7.630 -0.252 14.487 1.00 88.69 103 PRO A C 1
ATOM 831 O O . PRO A 1 103 ? -6.466 0.131 14.448 1.00 88.69 103 PRO A O 1
ATOM 834 N N . VAL A 1 104 ? -8.653 0.583 14.632 1.00 85.75 104 VAL A N 1
ATOM 835 C CA . VAL A 1 104 ? -8.484 2.019 14.852 1.00 85.75 104 VAL A CA 1
ATOM 836 C C . VAL A 1 104 ? -9.149 2.409 16.152 1.00 85.75 104 VAL A C 1
ATOM 838 O O . VAL A 1 104 ? -10.311 2.096 16.397 1.00 85.75 104 VAL A O 1
ATOM 841 N N . ASN A 1 105 ? -8.399 3.084 17.014 1.00 71.31 105 ASN A N 1
ATOM 842 C CA . ASN A 1 105 ? -8.957 3.667 18.219 1.00 71.31 105 ASN A CA 1
ATOM 843 C C . ASN A 1 105 ? -9.328 5.115 17.911 1.00 71.31 105 ASN A C 1
ATOM 845 O O . ASN A 1 105 ? -8.491 6.010 17.987 1.00 71.31 105 ASN A O 1
ATOM 849 N N . VAL A 1 106 ? -10.565 5.324 17.478 1.00 64.44 106 VAL A N 1
ATOM 850 C CA . VAL A 1 106 ? -11.108 6.669 17.300 1.00 64.44 106 VAL A CA 1
ATOM 851 C C . VAL A 1 106 ? -11.746 7.052 18.628 1.00 64.44 106 VAL A C 1
ATOM 853 O O . VAL A 1 106 ? -12.639 6.343 19.090 1.00 64.44 106 VAL A O 1
ATOM 856 N N . GLU A 1 107 ? -11.292 8.139 19.256 1.00 58.50 107 GLU A N 1
ATOM 857 C CA . GLU A 1 107 ? -12.011 8.697 20.401 1.00 58.50 107 GLU A CA 1
ATOM 858 C C . GLU A 1 107 ? -13.391 9.152 19.926 1.00 58.50 107 GLU A C 1
ATOM 860 O O . GLU A 1 107 ? -13.557 10.208 19.310 1.00 58.50 107 GLU A O 1
ATOM 865 N N . ASP A 1 108 ? -14.395 8.323 20.187 1.00 51.31 108 ASP A N 1
ATOM 866 C CA . ASP A 1 108 ? -15.780 8.659 19.931 1.00 51.31 108 ASP A CA 1
ATOM 867 C C . ASP A 1 108 ? -16.217 9.714 20.953 1.00 51.31 108 ASP A C 1
ATOM 869 O O . ASP A 1 108 ? -16.643 9.404 22.066 1.00 51.31 108 ASP A O 1
ATOM 873 N N . ARG A 1 109 ? -16.097 10.994 20.582 1.00 51.25 109 ARG A N 1
ATOM 874 C CA . ARG A 1 109 ? -16.530 12.131 21.416 1.00 51.25 109 ARG A CA 1
ATOM 875 C C . ARG A 1 109 ? -18.038 12.133 21.711 1.00 51.25 109 ARG A C 1
ATOM 877 O O . ARG A 1 109 ? -18.505 13.016 22.428 1.00 51.25 109 ARG A O 1
ATOM 884 N N . THR A 1 110 ? -18.797 11.179 21.172 1.00 49.91 110 THR A N 1
ATOM 885 C CA . THR A 1 110 ? -20.256 11.094 21.283 1.00 49.91 110 THR A CA 1
ATOM 886 C C . THR A 1 110 ? -20.762 10.021 22.248 1.00 49.91 110 THR A C 1
ATOM 888 O O . THR A 1 110 ? -21.942 10.054 22.600 1.00 49.91 110 THR A O 1
ATOM 891 N N . THR A 1 111 ? -19.912 9.116 22.739 1.00 48.53 111 THR A N 1
ATOM 892 C CA . THR A 1 111 ? -20.380 8.000 23.574 1.00 48.53 111 THR A CA 1
ATOM 893 C C . THR A 1 111 ? -20.136 8.279 25.059 1.00 48.53 111 THR A C 1
ATOM 895 O O . THR A 1 111 ? -19.024 8.168 25.572 1.00 48.53 111 THR A O 1
ATOM 898 N N . LEU A 1 112 ? -21.204 8.667 25.769 1.00 49.78 112 LEU A N 1
ATOM 899 C CA . LEU A 1 112 ? -21.226 8.704 27.236 1.00 49.78 112 LEU A CA 1
ATOM 900 C C . LEU A 1 112 ? -20.867 7.313 27.796 1.00 49.78 112 LEU A C 1
ATOM 902 O O . LEU A 1 112 ? -21.336 6.309 27.255 1.00 49.78 112 LEU A O 1
ATOM 906 N N . PRO A 1 113 ? -20.085 7.227 28.890 1.00 45.25 113 PRO A N 1
ATOM 907 C CA . PRO A 1 113 ? -19.579 5.967 29.413 1.00 45.25 113 PRO A CA 1
ATOM 908 C C . PRO A 1 113 ? -20.687 5.252 30.187 1.00 45.25 113 PRO A C 1
ATOM 910 O O . PRO A 1 113 ? -20.760 5.313 31.411 1.00 45.25 1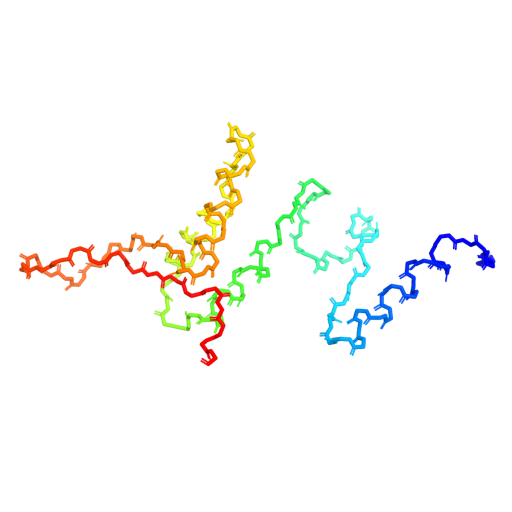13 PRO A O 1
ATOM 913 N N . LEU A 1 114 ? -21.579 4.582 29.473 1.00 46.75 114 LEU A N 1
ATOM 914 C CA . LEU A 1 114 ? -22.518 3.646 30.063 1.00 46.75 114 LEU A CA 1
ATOM 915 C C . LEU A 1 114 ? -22.235 2.292 29.431 1.00 46.75 114 LEU A C 1
ATOM 917 O O . LEU A 1 114 ? -22.574 2.080 28.277 1.00 46.75 114 LEU A O 1
ATOM 921 N N . TYR A 1 115 ? -21.539 1.458 30.214 1.00 46.12 115 TYR A N 1
ATOM 922 C CA . TYR A 1 115 ? -21.437 -0.002 30.144 1.00 46.12 115 TYR A CA 1
ATOM 923 C C . TYR A 1 115 ? -21.661 -0.608 28.754 1.00 46.12 115 TYR A C 1
ATOM 925 O O . TYR A 1 115 ? -22.801 -0.614 28.350 1.00 46.12 115 TYR A O 1
ATOM 933 N N . TYR A 1 116 ? -20.639 -1.144 28.071 1.00 42.31 116 TYR A N 1
ATOM 934 C CA . TYR A 1 116 ? -20.650 -2.354 27.209 1.00 42.31 116 TYR A CA 1
ATOM 935 C C . TYR A 1 116 ? -19.347 -2.390 26.377 1.00 42.31 116 TYR A C 1
ATOM 937 O O . TYR A 1 116 ? -18.911 -1.371 25.863 1.00 42.31 116 TYR A O 1
ATOM 945 N N . GLU A 1 117 ? -18.704 -3.563 26.322 1.00 46.22 117 GLU A N 1
ATOM 946 C CA . GLU A 1 117 ? -17.589 -3.988 25.447 1.00 46.22 117 GLU A CA 1
ATOM 947 C C . GLU A 1 117 ? -16.890 -2.918 24.578 1.00 46.22 117 GLU A C 1
ATOM 949 O O . GLU A 1 117 ? -17.419 -2.499 23.551 1.00 46.22 117 GLU A O 1
ATOM 954 N N . ASN A 1 118 ? -15.630 -2.596 24.908 1.00 44.59 118 ASN A N 1
ATOM 955 C CA . ASN A 1 118 ? -14.695 -1.859 24.044 1.00 44.59 118 ASN A CA 1
ATOM 956 C C . ASN A 1 118 ? -14.402 -2.648 22.750 1.00 44.59 118 ASN A C 1
ATOM 958 O O . ASN A 1 118 ? -13.340 -3.257 22.599 1.00 44.59 118 ASN A O 1
ATOM 962 N N . ARG A 1 119 ? -15.344 -2.682 21.808 1.00 57.91 119 ARG A N 1
ATOM 963 C CA . ARG A 1 119 ? -15.099 -3.215 20.468 1.00 57.91 119 ARG A CA 1
ATOM 964 C C . ARG A 1 119 ? -14.315 -2.166 19.697 1.00 57.91 119 ARG A C 1
ATOM 966 O O . ARG A 1 119 ? -14.881 -1.172 19.261 1.00 57.91 119 ARG A O 1
ATOM 973 N N . VAL A 1 120 ? -13.010 -2.388 19.551 1.00 66.19 120 VAL A N 1
ATOM 974 C CA . VAL A 1 120 ? -12.152 -1.541 18.714 1.00 66.19 120 VAL A CA 1
ATOM 975 C C . VAL A 1 120 ? -12.659 -1.638 17.268 1.00 66.19 120 VAL A C 1
ATOM 977 O O . VAL A 1 120 ? -12.649 -2.746 16.716 1.00 66.19 120 VAL A O 1
ATOM 980 N N . PRO A 1 121 ? -13.143 -0.539 16.657 1.00 75.88 121 PRO A N 1
ATOM 981 C CA . PRO A 1 121 ? -13.612 -0.570 15.279 1.00 75.88 121 PRO A CA 1
ATOM 982 C C . PRO A 1 121 ? -12.452 -0.911 14.334 1.00 75.88 121 PRO A C 1
ATOM 984 O O . PRO A 1 121 ? -11.299 -0.565 14.594 1.00 75.88 121 PRO A O 1
ATOM 987 N N . ARG A 1 122 ? -12.747 -1.623 13.240 1.00 82.50 122 ARG A N 1
ATOM 988 C CA . ARG A 1 122 ? -11.742 -2.066 12.262 1.00 82.50 122 ARG A CA 1
ATOM 989 C C . ARG A 1 122 ? -12.054 -1.562 10.861 1.00 82.50 122 ARG A C 1
ATOM 991 O O . ARG A 1 122 ? -13.152 -1.814 10.361 1.00 82.50 122 ARG A O 1
ATOM 998 N N . LEU A 1 123 ? -11.085 -0.911 10.213 1.00 82.31 123 LEU A N 1
ATOM 999 C CA . LEU A 1 123 ? -11.207 -0.569 8.794 1.00 82.31 123 LEU A CA 1
ATOM 1000 C C . LEU A 1 123 ? -11.030 -1.805 7.932 1.00 82.31 123 LEU A C 1
ATOM 1002 O O . LEU A 1 123 ? -10.096 -2.586 8.115 1.00 82.31 123 LEU A O 1
ATOM 1006 N N . GLN A 1 124 ? -11.908 -1.930 6.950 1.00 84.56 124 GLN A N 1
ATOM 1007 C CA . GLN A 1 124 ? -11.873 -3.003 5.978 1.00 84.56 124 GLN A CA 1
ATOM 1008 C C . GLN A 1 124 ? -10.795 -2.728 4.932 1.00 84.56 124 GLN A C 1
ATOM 1010 O O . GLN A 1 124 ? -10.685 -1.615 4.410 1.00 84.56 124 GLN A O 1
ATO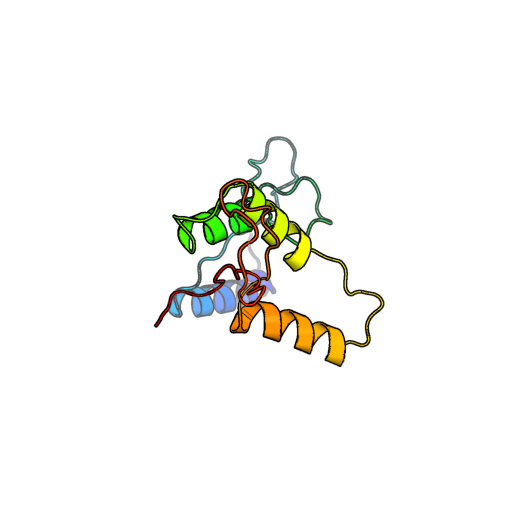M 1015 N N . LEU A 1 125 ? -10.019 -3.764 4.614 1.00 81.25 125 LEU A N 1
ATOM 1016 C CA . LEU A 1 125 ? -8.988 -3.736 3.570 1.00 81.25 125 LEU A CA 1
ATOM 1017 C C . LEU A 1 125 ? -9.379 -4.531 2.322 1.00 81.25 125 LEU A C 1
ATOM 1019 O O . LEU A 1 125 ? -8.624 -4.579 1.354 1.00 81.25 125 LEU A O 1
ATOM 1023 N N . THR A 1 126 ? -10.573 -5.119 2.323 1.00 77.75 126 THR A N 1
ATOM 1024 C CA . THR A 1 126 ? -11.140 -5.825 1.180 1.00 77.75 126 THR A CA 1
ATOM 1025 C C . THR A 1 126 ? -12.577 -5.378 0.946 1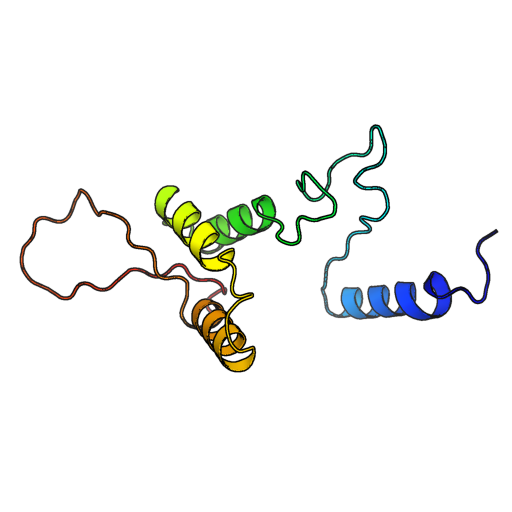.00 77.75 126 THR A C 1
ATOM 1027 O O . THR A 1 126 ? -13.245 -4.882 1.853 1.00 77.75 126 THR A O 1
ATOM 1030 N N . THR A 1 127 ? -13.060 -5.543 -0.284 1.00 62.38 127 THR A N 1
ATOM 1031 C CA . THR A 1 127 ? -14.497 -5.427 -0.559 1.00 62.38 127 THR A CA 1
ATOM 1032 C C . THR A 1 127 ? -15.166 -6.683 -0.009 1.00 62.38 127 THR A C 1
ATOM 1034 O O . THR A 1 127 ? -14.670 -7.781 -0.260 1.00 62.38 127 THR A O 1
ATOM 1037 N N . MET A 1 128 ? -16.244 -6.533 0.765 1.00 48.97 128 MET A N 1
ATOM 1038 C CA . MET A 1 128 ? -17.066 -7.671 1.188 1.00 48.97 128 MET A CA 1
ATOM 1039 C C . MET A 1 128 ? -17.560 -8.381 -0.079 1.00 48.97 128 MET A C 1
ATOM 1041 O O . MET A 1 128 ? -18.269 -7.768 -0.878 1.00 48.97 128 MET A O 1
ATOM 1045 N N . ILE A 1 129 ? -17.107 -9.616 -0.288 1.00 40.62 129 ILE A N 1
ATOM 1046 C CA . ILE A 1 129 ? -17.587 -10.513 -1.346 1.00 40.62 129 ILE A CA 1
ATOM 1047 C C . ILE A 1 129 ? -18.835 -11.221 -0.826 1.00 40.62 129 ILE A C 1
ATOM 1049 O O . ILE A 1 129 ? -18.803 -11.631 0.358 1.00 40.62 129 ILE A O 1
#